Protein AF-A0A6N7C8G9-F1 (afdb_monomer)

Sequence (139 aa):
MLDRATADLAQELGRAPTLSELATELDLGPEEVSQGLLARRAYKIESIDRISRRGAGDEDDGALLDRLGRDDPGLEFIENHHTLLPLLATLSEQERTVLRLRFFGEMTQTQIAERIGVSQMQVSRILTRTLAQLREKFD

Nearest PDB structures (foldseek):
  3hug-assembly6_K  TM=8.931E-01  e=8.448E-02  Mycobacterium tuberculosis H37Rv
  4nqw-assembly1_A  TM=8.128E-01  e=5.017E-02  Mycobacterium tuberculosis
  3hug-assembly4_M  TM=7.619E-01  e=6.180E-02  Mycobacterium tuberculosis H37Rv
  3hug-assembly6_A  TM=7.447E-01  e=7.226E-02  Mycobacterium tuberculosis H37Rv
  5wuq-assembly1_A  TM=4.689E-01  e=4.521E-02  Bacillus subtilis subsp. subtilis str. 168

Solvent-accessible surface area (backbone atoms only — not comparable to full-atom values): 8008 Å² total; per-residue (Å²): 108,70,68,55,55,49,50,54,43,22,65,74,66,75,41,84,66,51,66,65,56,50,13,61,74,66,76,42,54,58,66,56,48,49,49,52,54,48,51,46,51,49,50,51,48,54,62,42,52,74,61,50,84,64,57,102,61,56,68,65,50,54,57,48,52,60,37,46,28,68,77,37,74,89,42,62,74,68,86,54,55,81,63,53,51,61,53,60,70,69,50,52,73,68,55,50,50,52,48,44,39,42,59,74,60,69,36,50,51,56,57,49,10,66,74,72,76,54,52,38,69,55,43,47,52,47,50,55,52,52,52,50,53,56,50,66,74,70,110

pLDDT: mean 71.77, std 14.86, range [35.56, 95.12]

Mean predicted aligned error: 15.04 Å

Radius of gyration: 18.37 Å; Cα contacts (8 Å, |Δi|>4): 95; chains: 1; bounding box: 32×37×52 Å

Structure (mmCIF, N/CA/C/O backbone):
data_AF-A0A6N7C8G9-F1
#
_entry.id   AF-A0A6N7C8G9-F1
#
loop_
_atom_site.group_PDB
_atom_site.id
_atom_site.type_symbol
_atom_site.label_atom_id
_atom_site.label_alt_id
_atom_site.label_comp_id
_atom_site.label_asym_id
_atom_site.label_entity_id
_atom_site.label_seq_id
_atom_site.pdbx_PDB_ins_code
_atom_site.Cartn_x
_atom_site.Cartn_y
_atom_site.Cartn_z
_atom_site.occupancy
_atom_site.B_iso_or_equiv
_atom_site.auth_seq_id
_atom_site.auth_comp_id
_atom_site.auth_asym_id
_atom_site.auth_atom_id
_atom_site.pdbx_PDB_model_num
ATOM 1 N N . MET A 1 1 ? 11.275 -12.667 -24.979 1.00 61.19 1 MET A N 1
ATOM 2 C CA . MET A 1 1 ? 11.274 -11.584 -25.991 1.00 61.19 1 MET A CA 1
ATOM 3 C C . MET A 1 1 ? 10.442 -10.405 -25.514 1.00 61.19 1 MET A C 1
ATOM 5 O O . MET A 1 1 ? 11.027 -9.354 -25.311 1.00 61.19 1 MET A O 1
ATOM 9 N N . LEU A 1 2 ? 9.154 -10.594 -25.200 1.00 69.75 2 LEU A N 1
ATOM 10 C CA . LEU A 1 2 ? 8.293 -9.520 -24.680 1.00 69.75 2 LEU A CA 1
ATOM 11 C C . LEU A 1 2 ? 8.806 -8.865 -23.378 1.00 69.75 2 LEU A C 1
ATOM 13 O O . LEU A 1 2 ? 8.750 -7.648 -23.253 1.00 69.75 2 LEU A O 1
ATOM 17 N N . ASP A 1 3 ? 9.344 -9.645 -22.428 1.00 66.25 3 ASP A N 1
ATOM 18 C CA . ASP A 1 3 ? 9.862 -9.115 -21.149 1.00 66.25 3 ASP A CA 1
ATOM 19 C C . ASP A 1 3 ? 11.055 -8.182 -21.326 1.00 66.25 3 ASP A C 1
ATOM 21 O O . ASP A 1 3 ? 11.151 -7.154 -20.664 1.00 66.25 3 ASP A O 1
ATOM 25 N N . ARG A 1 4 ? 11.945 -8.550 -22.248 1.00 74.06 4 ARG A N 1
ATOM 26 C CA . ARG A 1 4 ? 13.134 -7.770 -22.556 1.00 74.06 4 ARG A CA 1
ATOM 27 C C . ARG A 1 4 ? 12.749 -6.478 -23.270 1.00 74.06 4 ARG A C 1
ATOM 29 O O . ARG A 1 4 ? 13.112 -5.422 -22.790 1.00 74.06 4 ARG A O 1
ATOM 36 N N . ALA A 1 5 ? 11.892 -6.553 -24.290 1.00 75.69 5 ALA A N 1
ATOM 37 C CA . ALA A 1 5 ? 11.384 -5.359 -24.967 1.00 75.69 5 ALA A CA 1
ATOM 38 C C . ALA A 1 5 ? 10.589 -4.433 -24.031 1.00 75.69 5 ALA A C 1
ATOM 40 O O . ALA A 1 5 ? 10.703 -3.220 -24.121 1.00 75.69 5 ALA A O 1
ATOM 41 N N . THR A 1 6 ? 9.824 -4.988 -23.083 1.00 74.38 6 THR A N 1
ATOM 42 C CA . THR A 1 6 ? 9.113 -4.180 -22.079 1.00 74.38 6 THR A CA 1
ATOM 43 C C . THR A 1 6 ? 10.078 -3.477 -21.130 1.00 74.38 6 THR A C 1
ATOM 45 O O . THR A 1 6 ? 9.853 -2.316 -20.801 1.00 74.38 6 THR A O 1
ATOM 48 N N . ALA A 1 7 ? 11.129 -4.165 -20.676 1.00 74.69 7 ALA A N 1
ATOM 49 C CA . ALA A 1 7 ? 12.134 -3.589 -19.787 1.00 74.69 7 ALA A CA 1
ATOM 50 C C . ALA A 1 7 ? 12.992 -2.533 -20.498 1.00 74.69 7 ALA A C 1
ATOM 52 O O . ALA A 1 7 ? 13.198 -1.454 -19.946 1.00 74.69 7 ALA A O 1
ATOM 53 N N . ASP A 1 8 ? 13.413 -2.819 -21.729 1.00 80.12 8 ASP A N 1
ATOM 54 C CA . ASP A 1 8 ? 14.252 -1.940 -22.541 1.00 80.12 8 ASP A CA 1
ATOM 55 C C . ASP A 1 8 ? 13.484 -0.649 -22.903 1.00 80.12 8 ASP A C 1
ATOM 57 O O . ASP A 1 8 ? 13.971 0.447 -22.622 1.00 80.12 8 ASP A O 1
ATOM 61 N N . LEU A 1 9 ? 12.224 -0.744 -23.365 1.00 79.50 9 LEU A N 1
ATOM 62 C CA . LEU A 1 9 ? 11.395 0.451 -23.603 1.00 79.50 9 LEU A CA 1
ATOM 63 C C . LEU A 1 9 ? 11.061 1.208 -22.319 1.00 79.50 9 LEU A C 1
ATOM 65 O O . LEU A 1 9 ? 10.971 2.432 -22.335 1.00 79.50 9 LEU A O 1
ATOM 69 N N . ALA A 1 10 ? 10.826 0.506 -21.208 1.00 72.75 10 ALA A N 1
ATOM 70 C CA . ALA A 1 10 ? 10.534 1.176 -19.945 1.00 72.75 10 ALA A CA 1
ATOM 71 C C . ALA A 1 10 ? 11.735 1.990 -19.451 1.00 72.75 10 ALA A C 1
ATOM 73 O O . ALA A 1 10 ? 11.559 3.068 -18.877 1.00 72.75 10 ALA A O 1
ATOM 74 N N . GLN A 1 11 ? 12.945 1.484 -19.697 1.00 79.00 11 GLN A N 1
ATOM 75 C CA . GLN A 1 11 ? 14.190 2.168 -19.383 1.00 79.00 11 GLN A CA 1
ATOM 76 C C . GLN A 1 11 ? 14.415 3.381 -20.293 1.00 79.00 11 GLN A C 1
ATOM 78 O O . GLN A 1 11 ? 14.849 4.424 -19.809 1.00 79.00 11 GLN A O 1
ATOM 83 N N . GLU A 1 12 ? 14.081 3.271 -21.578 1.00 77.31 12 GLU A N 1
ATOM 84 C CA . GLU A 1 12 ? 14.235 4.360 -22.546 1.00 77.31 12 GLU A CA 1
ATOM 85 C C . GLU A 1 12 ? 13.187 5.471 -22.368 1.00 77.31 12 GLU A C 1
ATOM 87 O O . GLU A 1 12 ? 13.514 6.657 -22.385 1.00 77.31 12 GLU A O 1
ATOM 92 N N . LEU A 1 13 ? 11.926 5.103 -22.131 1.00 73.94 13 LEU A N 1
ATOM 93 C CA . LEU A 1 13 ? 10.817 6.048 -21.969 1.00 73.94 13 LEU A CA 1
ATOM 94 C C . LEU A 1 13 ? 10.733 6.635 -20.553 1.00 73.94 13 LEU A C 1
ATOM 96 O O . LEU A 1 13 ? 9.995 7.597 -20.331 1.00 73.94 13 LEU A O 1
ATOM 100 N N . GLY A 1 14 ? 11.417 6.028 -19.578 1.00 73.88 14 GLY A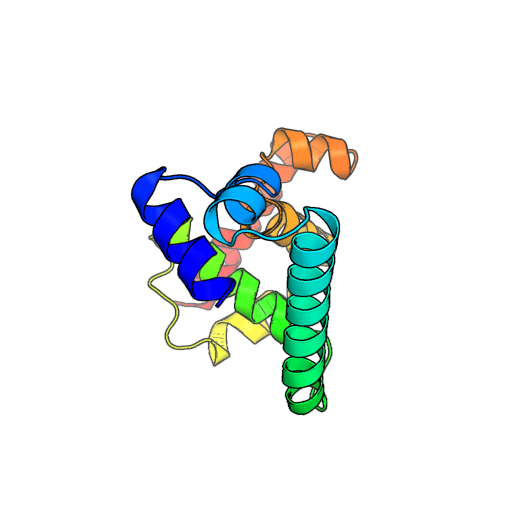 N 1
ATOM 101 C CA . GLY A 1 14 ? 11.286 6.362 -18.156 1.00 73.88 14 GLY A CA 1
ATOM 102 C C . GLY A 1 14 ? 9.884 6.098 -17.586 1.00 73.88 14 GLY A C 1
ATOM 103 O O . GLY A 1 14 ? 9.544 6.589 -16.510 1.00 73.88 14 GLY A O 1
ATOM 104 N N . ARG A 1 15 ? 9.047 5.352 -18.316 1.00 71.81 15 ARG A N 1
ATOM 105 C CA . ARG A 1 15 ? 7.672 4.975 -17.965 1.00 71.81 15 ARG A CA 1
ATOM 106 C C . ARG A 1 15 ? 7.320 3.647 -18.619 1.00 71.81 15 ARG A C 1
ATOM 108 O O . ARG A 1 15 ? 7.936 3.261 -19.606 1.00 71.81 15 ARG A O 1
ATOM 115 N N . ALA A 1 16 ? 6.283 2.977 -18.124 1.00 64.56 16 ALA A N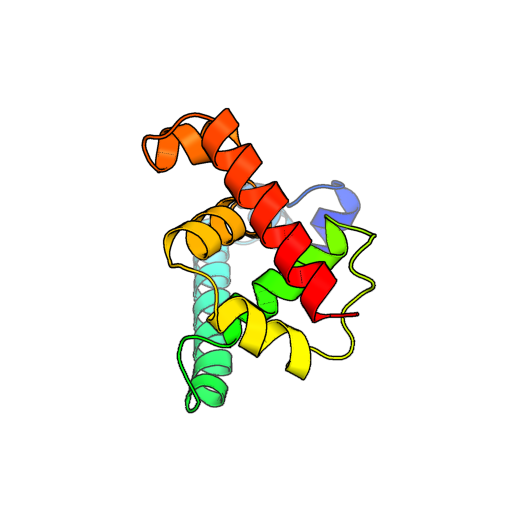 1
ATOM 116 C CA . ALA A 1 16 ? 5.804 1.753 -18.756 1.00 64.56 16 ALA A CA 1
ATOM 117 C C . ALA A 1 16 ? 5.375 2.010 -20.224 1.00 64.56 16 ALA A C 1
ATOM 119 O O . ALA A 1 16 ? 4.643 2.979 -20.478 1.00 64.56 16 ALA A O 1
ATOM 120 N N . PRO A 1 17 ? 5.806 1.165 -21.182 1.00 72.06 17 PRO A N 1
ATOM 121 C CA . PRO A 1 17 ? 5.397 1.286 -22.575 1.00 72.06 17 PRO A CA 1
ATOM 122 C C . PRO A 1 17 ? 3.950 0.838 -22.784 1.00 72.06 17 PRO A C 1
ATOM 124 O O . PRO A 1 17 ? 3.440 -0.067 -22.120 1.00 72.06 17 PRO A O 1
ATOM 127 N N . THR A 1 18 ? 3.280 1.484 -23.729 1.00 76.56 18 THR A N 1
ATOM 128 C CA . THR A 1 18 ? 1.923 1.148 -24.161 1.00 76.56 18 THR A CA 1
ATOM 129 C C . THR A 1 18 ? 1.918 -0.068 -25.090 1.00 76.56 18 THR A C 1
ATOM 131 O O . THR A 1 18 ? 2.931 -0.438 -25.680 1.00 76.56 18 THR A O 1
ATOM 134 N N . LEU A 1 19 ? 0.744 -0.683 -25.258 1.00 70.69 19 LEU A N 1
ATOM 135 C CA . LEU A 1 19 ? 0.538 -1.813 -26.173 1.00 70.69 19 LEU A CA 1
ATOM 136 C C . LEU A 1 19 ? 0.987 -1.504 -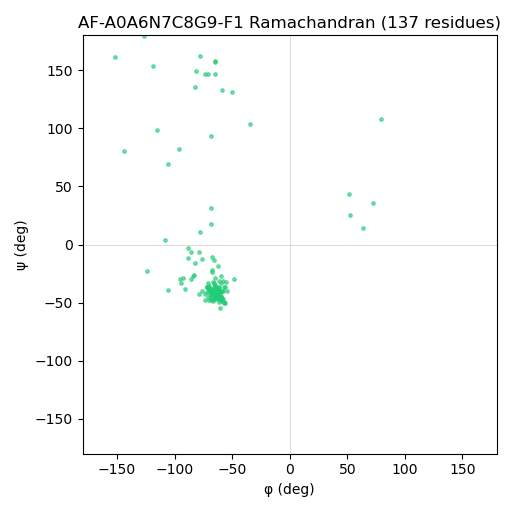27.607 1.00 70.69 19 LEU A C 1
ATOM 138 O O . LEU A 1 19 ? 1.599 -2.354 -28.244 1.00 70.69 19 LEU A O 1
ATOM 142 N N . SER A 1 20 ? 0.719 -0.292 -28.094 1.00 70.25 20 SER A N 1
ATOM 143 C CA . SER A 1 20 ? 1.113 0.129 -29.441 1.00 70.25 20 SER A CA 1
ATOM 144 C C . SER A 1 20 ? 2.623 0.353 -29.565 1.00 70.25 20 SER A C 1
ATOM 146 O O . SER A 1 20 ? 3.204 0.020 -30.595 1.00 70.25 20 SER A O 1
ATOM 148 N N . GLU A 1 21 ? 3.268 0.874 -28.516 1.00 73.94 21 GLU A N 1
ATOM 149 C CA . GLU A 1 21 ? 4.729 1.054 -28.464 1.00 73.94 21 GLU A CA 1
ATOM 150 C C . GLU A 1 21 ? 5.445 -0.310 -28.437 1.00 73.94 21 GLU A C 1
ATOM 152 O O . GLU A 1 21 ? 6.398 -0.516 -29.179 1.00 73.94 21 GLU A O 1
ATOM 157 N N . LEU A 1 22 ? 4.922 -1.282 -27.681 1.00 75.19 22 LEU A N 1
ATOM 158 C CA . LEU A 1 22 ? 5.423 -2.663 -27.663 1.00 75.19 22 LEU A CA 1
ATOM 159 C C . LEU A 1 22 ? 5.199 -3.409 -28.982 1.00 75.19 22 LEU A C 1
ATOM 161 O O . LEU A 1 22 ? 6.058 -4.178 -29.399 1.00 75.19 22 LEU A O 1
ATOM 165 N N . ALA A 1 23 ? 4.049 -3.202 -29.625 1.00 72.12 23 ALA A N 1
ATOM 166 C CA . ALA A 1 23 ? 3.742 -3.772 -30.937 1.00 72.12 23 ALA A CA 1
ATOM 167 C C . ALA A 1 23 ? 4.700 -3.254 -32.013 1.00 72.12 23 ALA A C 1
ATOM 169 O O . ALA A 1 23 ? 5.205 -4.035 -32.813 1.00 72.12 23 ALA A O 1
ATOM 170 N N . THR A 1 24 ? 5.003 -1.955 -31.965 1.00 76.00 24 THR A N 1
ATOM 171 C CA . THR A 1 24 ? 5.961 -1.319 -32.876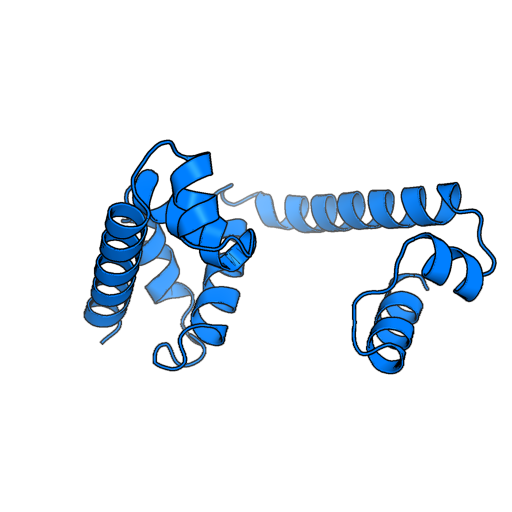 1.00 76.00 24 THR A CA 1
ATOM 172 C C . THR A 1 24 ? 7.381 -1.827 -32.631 1.00 76.00 24 THR A C 1
ATOM 174 O O . THR A 1 24 ? 8.070 -2.160 -33.587 1.00 76.00 24 THR A O 1
ATOM 177 N N . GLU A 1 25 ? 7.807 -1.943 -31.369 1.00 77.44 25 GLU A N 1
ATOM 178 C CA . GLU A 1 25 ? 9.153 -2.427 -31.027 1.00 77.44 25 GLU A CA 1
ATOM 179 C C . GLU A 1 25 ? 9.379 -3.890 -31.427 1.00 77.44 25 GLU A C 1
ATOM 181 O O . GLU A 1 25 ? 10.456 -4.278 -31.874 1.00 77.44 25 GLU A O 1
ATOM 186 N N . LEU A 1 26 ? 8.364 -4.730 -31.230 1.00 78.31 26 LEU A N 1
ATOM 187 C CA . LEU A 1 26 ? 8.470 -6.169 -31.459 1.00 78.31 26 LEU A CA 1
ATOM 188 C C . LEU A 1 26 ? 8.143 -6.580 -32.899 1.00 78.31 26 LEU A C 1
ATOM 190 O O . LEU A 1 26 ? 8.256 -7.765 -33.205 1.00 78.31 26 LEU A O 1
ATOM 194 N N . ASP A 1 27 ? 7.744 -5.628 -33.750 1.00 79.50 27 ASP A N 1
ATOM 195 C CA . ASP A 1 27 ? 7.217 -5.857 -35.102 1.00 79.50 27 ASP A CA 1
ATOM 196 C C . ASP A 1 27 ? 6.064 -6.886 -35.103 1.00 79.50 27 ASP A C 1
ATOM 198 O O . ASP A 1 27 ? 6.002 -7.814 -35.910 1.00 79.50 27 ASP A O 1
ATOM 202 N N . LEU A 1 28 ? 5.164 -6.749 -34.120 1.00 78.62 28 LEU A N 1
ATOM 203 C CA . LEU A 1 28 ? 4.022 -7.639 -33.879 1.00 78.62 28 LEU A CA 1
ATOM 204 C C . LEU A 1 28 ? 2.695 -6.888 -33.986 1.00 78.62 28 LEU A C 1
ATOM 206 O O . LEU A 1 28 ? 2.601 -5.698 -33.681 1.00 78.62 28 LEU A O 1
ATOM 210 N N . GLY A 1 29 ? 1.622 -7.602 -34.330 1.00 72.38 29 GLY A N 1
ATOM 211 C CA . GLY A 1 29 ? 0.271 -7.056 -34.257 1.00 72.38 29 GLY A CA 1
ATOM 212 C C . GLY A 1 29 ? -0.144 -6.737 -32.806 1.00 72.38 29 GLY A C 1
ATOM 213 O O . GLY A 1 29 ? 0.207 -7.478 -31.884 1.00 72.38 29 GLY A O 1
ATOM 214 N N . PRO A 1 30 ? -0.962 -5.693 -32.558 1.00 65.94 30 PRO A N 1
ATOM 215 C CA . PRO A 1 30 ? -1.457 -5.368 -31.213 1.00 65.94 30 PRO A CA 1
ATOM 216 C C . PRO A 1 30 ? -2.191 -6.534 -30.530 1.00 65.94 30 PRO A C 1
ATOM 218 O O . PRO A 1 30 ? -2.122 -6.696 -29.310 1.00 65.94 30 PRO A O 1
ATOM 221 N N . GLU A 1 31 ? -2.874 -7.369 -31.318 1.00 66.12 31 GLU A N 1
ATOM 222 C CA . GLU A 1 31 ? -3.537 -8.581 -30.832 1.00 66.12 31 GLU A CA 1
ATOM 223 C C . GLU A 1 31 ? -2.533 -9.650 -30.386 1.00 66.12 31 GLU A C 1
ATOM 225 O O . GLU A 1 31 ? -2.740 -10.278 -29.350 1.00 66.12 31 GLU A O 1
ATOM 230 N N . GLU A 1 32 ? -1.412 -9.812 -31.089 1.00 67.75 32 GLU A N 1
ATOM 231 C CA . GLU A 1 32 ? -0.358 -10.771 -30.736 1.00 67.75 32 GLU A CA 1
ATOM 232 C C . GLU A 1 32 ? 0.393 -10.343 -29.472 1.00 67.75 32 GLU A C 1
ATOM 234 O O . GLU A 1 32 ? 0.685 -11.175 -28.612 1.00 67.75 32 GLU A O 1
ATOM 239 N N . VAL A 1 33 ? 0.627 -9.039 -29.293 1.00 68.62 33 VAL A N 1
ATOM 240 C CA . VAL A 1 33 ? 1.191 -8.495 -28.046 1.00 68.62 33 VAL A CA 1
ATOM 241 C C . VAL A 1 33 ? 0.222 -8.688 -26.881 1.00 68.62 33 VAL A C 1
ATOM 243 O O . VAL A 1 33 ? 0.633 -9.105 -25.796 1.00 68.62 33 VAL A O 1
ATOM 246 N N . SER A 1 34 ? -1.073 -8.446 -27.098 1.00 66.50 34 SER A N 1
ATOM 247 C CA . SER A 1 34 ? -2.113 -8.688 -26.093 1.00 66.50 34 SER A CA 1
ATOM 248 C C . SER A 1 34 ? -2.176 -10.166 -25.690 1.00 66.50 34 SER A C 1
ATOM 250 O O . SER A 1 34 ? -2.133 -10.489 -24.501 1.00 66.50 34 SER A O 1
ATOM 252 N N . GLN A 1 35 ? -2.174 -11.077 -26.667 1.00 67.44 35 GLN A N 1
ATOM 253 C CA . GLN A 1 35 ? -2.135 -12.522 -26.429 1.00 67.44 35 GLN A CA 1
ATOM 254 C C . GLN A 1 35 ? -0.844 -12.950 -25.725 1.00 67.44 35 GLN A C 1
ATOM 256 O O . GLN A 1 35 ? -0.904 -13.732 -24.782 1.00 67.44 35 GLN A O 1
ATOM 261 N N . GLY A 1 36 ? 0.313 -12.393 -26.091 1.00 64.94 36 GLY A N 1
ATOM 262 C CA . GLY A 1 36 ? 1.585 -12.648 -25.413 1.00 64.94 36 GLY A CA 1
ATOM 263 C C . GLY A 1 36 ? 1.584 -12.190 -23.950 1.00 64.94 36 GLY A C 1
ATOM 264 O O . GLY A 1 36 ? 2.078 -12.899 -23.072 1.00 64.94 36 GLY A O 1
ATOM 265 N N . LEU A 1 37 ? 0.970 -11.041 -23.653 1.00 65.50 37 LEU A N 1
ATOM 266 C CA . LEU A 1 37 ? 0.798 -10.543 -22.285 1.00 65.50 37 LEU A CA 1
ATOM 267 C C . LEU A 1 37 ? -0.194 -11.390 -21.474 1.00 65.50 37 LEU A C 1
ATOM 269 O O . LEU A 1 37 ? 0.040 -11.627 -20.285 1.00 65.50 37 LEU A O 1
ATOM 273 N N . LEU A 1 38 ? -1.276 -11.862 -22.099 1.00 60.34 38 LEU A N 1
ATOM 274 C CA . LEU A 1 38 ? -2.255 -12.764 -21.485 1.00 60.34 38 LEU A CA 1
ATOM 275 C C . LEU A 1 38 ? -1.656 -14.146 -21.222 1.00 60.34 38 LEU A C 1
ATOM 277 O O . LEU A 1 38 ? -1.769 -14.645 -20.106 1.00 60.34 38 LEU A O 1
ATOM 281 N N . ALA A 1 39 ? -0.945 -14.717 -22.192 1.00 59.47 39 ALA A N 1
ATOM 282 C CA . ALA A 1 39 ? -0.212 -15.969 -22.049 1.00 59.47 39 ALA A CA 1
ATOM 283 C C . ALA A 1 39 ? 0.871 -15.857 -20.969 1.00 59.47 39 ALA A C 1
ATOM 285 O O . ALA A 1 39 ? 1.037 -16.775 -20.176 1.00 59.47 39 ALA A O 1
ATOM 286 N N . ARG A 1 40 ? 1.549 -14.705 -20.851 1.00 61.34 40 ARG A N 1
ATOM 287 C CA . ARG A 1 40 ? 2.490 -14.442 -19.751 1.00 61.34 40 ARG A CA 1
ATOM 288 C C . ARG A 1 40 ? 1.793 -14.423 -18.397 1.00 61.34 40 ARG A C 1
ATOM 290 O O . ARG A 1 40 ? 2.312 -14.996 -17.446 1.00 61.34 40 ARG A O 1
ATOM 297 N N . ARG A 1 41 ? 0.633 -13.769 -18.286 1.00 54.88 41 ARG A N 1
ATOM 298 C CA . ARG A 1 41 ? -0.162 -13.795 -17.049 1.00 54.88 41 ARG A CA 1
ATOM 299 C C . ARG A 1 41 ? -0.607 -15.216 -16.730 1.00 54.88 41 ARG A C 1
ATOM 301 O O . ARG A 1 41 ? -0.427 -15.626 -15.596 1.00 54.88 41 ARG A O 1
ATOM 308 N N . ALA A 1 42 ? -1.081 -15.972 -17.715 1.00 51.28 42 ALA A N 1
ATOM 309 C CA . ALA A 1 42 ? -1.475 -17.367 -17.551 1.00 51.28 42 ALA A CA 1
ATOM 310 C C . ALA A 1 42 ? -0.296 -18.266 -17.141 1.00 51.28 42 ALA A C 1
ATOM 312 O O . ALA A 1 42 ? -0.436 -19.050 -16.217 1.00 51.28 42 ALA A O 1
ATOM 313 N N . TYR A 1 43 ? 0.889 -18.096 -17.732 1.00 45.19 43 TYR A N 1
ATOM 314 C CA . TYR A 1 43 ? 2.092 -18.856 -17.373 1.00 45.19 43 TYR A CA 1
ATOM 315 C C . TYR A 1 43 ? 2.637 -18.460 -15.996 1.00 45.19 43 TYR A C 1
ATOM 317 O O . TYR A 1 43 ? 3.102 -19.305 -15.232 1.00 45.19 43 TYR A O 1
ATOM 325 N N . LYS A 1 44 ? 2.539 -17.172 -15.638 1.00 47.03 44 LYS A N 1
ATOM 326 C CA . LYS A 1 44 ? 2.824 -16.703 -14.280 1.00 47.03 44 LYS A CA 1
ATOM 327 C C . LYS A 1 44 ? 1.837 -17.330 -13.296 1.00 47.03 44 LYS A C 1
ATOM 329 O O . LYS A 1 44 ? 2.287 -17.810 -12.271 1.00 47.03 44 LYS A O 1
ATOM 334 N N . ILE A 1 45 ? 0.550 -17.396 -13.646 1.00 43.38 45 ILE A N 1
ATOM 335 C CA . ILE A 1 45 ? -0.515 -18.045 -12.870 1.00 43.38 45 ILE A CA 1
ATOM 336 C C . ILE A 1 45 ? -0.273 -19.557 -12.749 1.00 43.38 45 ILE A C 1
ATOM 338 O O . ILE A 1 45 ? -0.367 -20.058 -11.647 1.00 43.38 45 ILE A O 1
ATOM 342 N N . GLU A 1 46 ? 0.119 -20.287 -13.796 1.00 38.91 46 GLU A N 1
ATOM 343 C CA . GLU A 1 46 ? 0.394 -21.737 -13.717 1.00 38.91 46 GLU A CA 1
ATOM 344 C C . GLU A 1 46 ? 1.694 -22.069 -12.963 1.00 38.91 46 GLU A C 1
ATOM 346 O O . GLU A 1 46 ? 1.768 -23.054 -12.222 1.00 38.91 46 GLU A O 1
ATOM 351 N N . SER A 1 47 ? 2.735 -21.243 -13.112 1.00 41.06 47 SER A N 1
ATOM 352 C CA . SER A 1 47 ? 3.964 -21.366 -12.317 1.00 41.06 47 SER A CA 1
ATOM 353 C C . SER A 1 47 ? 3.712 -21.049 -10.843 1.00 41.06 47 SER A C 1
ATOM 355 O O . SER A 1 47 ? 4.359 -21.635 -9.974 1.00 41.06 47 SER A O 1
ATOM 357 N N . ILE A 1 48 ? 2.779 -20.137 -10.581 1.00 39.12 48 ILE A N 1
ATOM 358 C CA . ILE A 1 48 ? 2.262 -19.810 -9.259 1.00 39.12 48 ILE A CA 1
ATOM 359 C C . ILE A 1 48 ? 1.400 -20.960 -8.728 1.00 39.12 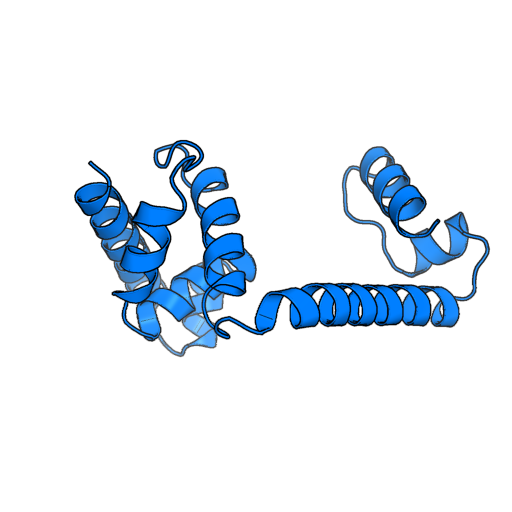48 ILE A C 1
ATOM 361 O O . ILE A 1 48 ? 1.652 -21.411 -7.626 1.00 39.12 48 ILE A O 1
ATOM 365 N N . ASP A 1 49 ? 0.504 -21.554 -9.517 1.00 40.22 49 ASP A N 1
ATOM 366 C CA . ASP A 1 49 ? -0.405 -22.634 -9.096 1.00 40.22 49 ASP A CA 1
ATOM 367 C C . ASP A 1 49 ? 0.347 -23.926 -8.708 1.00 40.22 49 ASP A C 1
ATOM 369 O O . ASP A 1 49 ? -0.047 -24.665 -7.801 1.00 40.22 49 ASP A O 1
ATOM 373 N N . ARG A 1 50 ? 1.529 -24.164 -9.303 1.00 35.56 50 ARG A N 1
ATOM 374 C CA . ARG A 1 50 ? 2.458 -25.223 -8.853 1.00 35.56 50 ARG A CA 1
ATOM 375 C C . ARG A 1 50 ? 3.083 -24.961 -7.478 1.00 35.56 50 ARG A C 1
ATOM 377 O O . ARG A 1 50 ? 3.484 -25.927 -6.825 1.00 35.56 50 ARG A O 1
ATOM 384 N N . ILE A 1 51 ? 3.152 -23.705 -7.045 1.00 40.59 51 ILE A N 1
ATOM 385 C CA . ILE A 1 51 ? 3.571 -23.274 -5.702 1.00 40.59 51 ILE A CA 1
ATOM 386 C C . ILE A 1 51 ? 2.335 -23.123 -4.781 1.00 40.59 51 ILE A C 1
ATOM 388 O O . ILE A 1 51 ? 2.412 -23.447 -3.597 1.00 40.59 51 ILE A O 1
ATOM 392 N N . SER A 1 52 ? 1.165 -22.807 -5.349 1.00 37.44 52 SER A N 1
ATOM 393 C CA . SER A 1 52 ? -0.125 -22.539 -4.693 1.00 37.44 52 SER A CA 1
ATOM 394 C C . SER A 1 52 ? -0.901 -23.782 -4.230 1.00 37.44 52 SER A C 1
ATOM 396 O O . SER A 1 52 ? -1.994 -23.681 -3.672 1.00 37.44 52 SER A O 1
ATOM 398 N N . ARG A 1 53 ? -0.286 -24.977 -4.250 1.00 37.78 53 ARG A N 1
ATOM 399 C CA . ARG A 1 53 ? -0.735 -26.101 -3.390 1.00 37.78 53 ARG A CA 1
ATOM 400 C C . ARG A 1 53 ? -0.487 -25.859 -1.891 1.00 37.78 53 ARG A C 1
ATOM 402 O O . ARG A 1 53 ? -0.523 -26.800 -1.096 1.00 37.78 53 ARG A O 1
ATOM 409 N N . ARG A 1 54 ? -0.262 -24.607 -1.486 1.00 36.91 54 ARG A N 1
ATOM 410 C CA . ARG A 1 54 ? -0.208 -24.163 -0.097 1.00 36.91 54 ARG A CA 1
ATOM 411 C C . ARG A 1 54 ? -0.807 -22.748 0.030 1.00 36.91 54 ARG A C 1
ATOM 413 O O . ARG A 1 54 ? -0.078 -21.781 0.103 1.00 36.91 54 ARG A O 1
ATOM 420 N N . GLY A 1 55 ? -2.140 -22.662 0.079 1.00 36.16 55 GLY A N 1
ATOM 421 C CA . GLY A 1 55 ? -2.888 -21.556 0.705 1.00 36.16 55 GLY A CA 1
ATOM 422 C C . GLY A 1 55 ? -3.030 -20.252 -0.095 1.00 36.16 55 GLY A C 1
ATOM 423 O O . GLY A 1 55 ? -2.118 -19.439 -0.149 1.00 36.16 55 GLY A O 1
ATOM 424 N N . ALA A 1 56 ? -4.243 -19.985 -0.592 1.00 42.38 56 ALA A N 1
ATOM 425 C CA . ALA A 1 56 ? -4.654 -18.794 -1.354 1.00 42.38 56 ALA A CA 1
ATOM 426 C C . ALA A 1 56 ? -4.685 -17.455 -0.563 1.00 42.38 56 ALA A C 1
ATOM 428 O O . ALA A 1 56 ? -5.517 -16.591 -0.832 1.00 42.38 56 ALA A O 1
ATOM 429 N N . GLY A 1 57 ? -3.810 -17.285 0.429 1.00 46.09 57 GLY A N 1
ATOM 430 C CA . GLY A 1 57 ? -3.637 -16.045 1.195 1.00 46.09 57 GLY A CA 1
ATOM 431 C C . GLY A 1 57 ? -2.205 -15.503 1.189 1.00 46.09 57 GLY A C 1
ATOM 432 O O . GLY A 1 57 ? -2.025 -14.304 1.351 1.00 46.09 57 GLY A O 1
ATOM 433 N N . ASP A 1 58 ? -1.198 -16.344 0.939 1.00 51.84 58 ASP A N 1
ATOM 434 C CA . ASP A 1 58 ? 0.204 -15.968 1.182 1.00 51.84 58 ASP A CA 1
ATOM 435 C C . ASP A 1 58 ? 0.845 -15.163 0.036 1.00 51.84 58 ASP A C 1
ATOM 437 O O . ASP A 1 58 ? 1.764 -14.377 0.264 1.00 51.84 58 ASP A O 1
ATOM 441 N N . GLU A 1 59 ? 0.377 -15.319 -1.204 1.00 55.84 59 GLU A N 1
ATOM 442 C CA . GLU A 1 59 ? 1.006 -14.671 -2.368 1.00 55.84 59 GLU A CA 1
ATOM 443 C C . GLU A 1 59 ? 0.683 -13.177 -2.482 1.00 55.84 59 GLU A C 1
ATOM 445 O O . GLU A 1 59 ? 1.558 -12.373 -2.810 1.00 55.84 59 GLU A O 1
ATOM 450 N N . ASP A 1 60 ? -0.567 -12.803 -2.202 1.00 60.88 60 ASP A N 1
ATOM 451 C CA . ASP A 1 60 ? -1.004 -11.404 -2.213 1.00 60.88 60 ASP A CA 1
ATOM 452 C C . ASP A 1 60 ? -0.417 -10.644 -1.017 1.00 60.88 60 ASP A C 1
ATOM 454 O O . ASP A 1 60 ? 0.029 -9.505 -1.158 1.00 60.88 60 ASP A O 1
ATOM 458 N N . ASP A 1 61 ? -0.310 -11.313 0.133 1.00 67.25 61 ASP A N 1
ATOM 459 C CA . ASP A 1 61 ? 0.319 -10.752 1.323 1.00 67.25 61 ASP A CA 1
ATOM 460 C C . ASP A 1 61 ? 1.830 -10.551 1.093 1.00 67.25 61 ASP A C 1
ATOM 462 O O . ASP A 1 61 ? 2.349 -9.479 1.395 1.00 67.25 61 ASP A O 1
ATOM 466 N N . GLY A 1 62 ? 2.535 -11.491 0.449 1.00 69.62 62 GLY A N 1
ATOM 467 C CA . 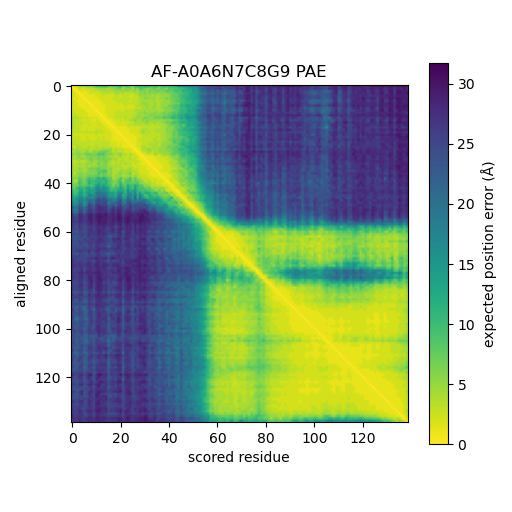GLY A 1 62 ? 3.948 -11.323 0.074 1.00 69.62 62 GLY A CA 1
ATOM 468 C C . GLY A 1 62 ? 4.205 -10.140 -0.870 1.00 69.62 62 GLY A C 1
ATOM 469 O O . GLY A 1 62 ? 5.155 -9.379 -0.686 1.00 69.62 62 GLY A O 1
ATOM 470 N N . ALA A 1 63 ? 3.335 -9.931 -1.860 1.00 73.00 63 ALA A N 1
ATOM 471 C CA . ALA A 1 63 ? 3.436 -8.784 -2.762 1.00 73.00 63 ALA A CA 1
ATOM 472 C C . ALA A 1 63 ? 3.089 -7.451 -2.070 1.00 73.00 63 ALA A C 1
ATOM 474 O O . ALA A 1 63 ? 3.670 -6.406 -2.383 1.00 73.00 63 ALA A O 1
ATOM 475 N N . LEU A 1 64 ? 2.157 -7.483 -1.114 1.00 74.38 64 LEU A N 1
ATOM 476 C CA . LEU A 1 64 ? 1.801 -6.337 -0.286 1.00 74.38 64 LEU A CA 1
ATOM 477 C C . LEU A 1 64 ? 2.977 -5.910 0.610 1.00 74.38 64 LEU A C 1
ATOM 479 O O . LEU A 1 64 ? 3.241 -4.711 0.724 1.00 74.38 64 LEU A O 1
ATOM 483 N N . LEU A 1 65 ? 3.717 -6.872 1.173 1.00 72.19 65 LEU A N 1
ATOM 484 C CA . LEU A 1 65 ? 4.922 -6.636 1.976 1.00 72.19 65 LEU A CA 1
ATOM 485 C C . LEU A 1 65 ? 6.011 -5.865 1.213 1.00 72.19 65 LEU A C 1
ATOM 487 O O . LEU A 1 65 ? 6.524 -4.873 1.731 1.00 72.19 65 LEU A O 1
ATOM 491 N N . ASP A 1 66 ? 6.319 -6.265 -0.027 1.00 73.56 66 ASP A N 1
ATOM 492 C CA . ASP A 1 66 ? 7.325 -5.585 -0.866 1.00 73.56 66 ASP A CA 1
ATOM 493 C C . ASP A 1 66 ? 6.950 -4.121 -1.163 1.00 73.56 66 ASP A C 1
ATOM 495 O O . ASP A 1 66 ? 7.795 -3.224 -1.137 1.00 73.56 66 ASP A O 1
ATOM 499 N N . ARG A 1 67 ? 5.663 -3.844 -1.419 1.00 76.12 67 ARG A N 1
ATOM 500 C CA . ARG A 1 67 ? 5.174 -2.474 -1.658 1.00 76.12 67 ARG A CA 1
ATOM 501 C C . ARG A 1 67 ? 5.192 -1.617 -0.389 1.00 76.12 67 ARG A C 1
ATOM 503 O O . ARG A 1 67 ? 5.552 -0.445 -0.472 1.00 76.12 67 ARG A O 1
ATOM 510 N N . LEU A 1 68 ? 4.826 -2.184 0.761 1.00 76.38 68 LEU A N 1
ATOM 511 C CA . LEU A 1 68 ? 4.826 -1.494 2.057 1.00 76.38 68 LEU A CA 1
ATOM 512 C C . LEU A 1 68 ? 6.224 -1.004 2.451 1.00 76.38 68 LEU A C 1
ATOM 514 O O . LEU A 1 68 ? 6.362 0.168 2.784 1.00 76.38 68 LEU A O 1
ATOM 518 N N . GLY A 1 69 ? 7.251 -1.856 2.345 1.00 73.81 69 GLY A N 1
ATOM 519 C CA . GLY A 1 69 ? 8.637 -1.471 2.659 1.00 73.81 69 GLY A CA 1
ATOM 520 C C . GLY A 1 69 ? 9.236 -0.442 1.691 1.00 73.81 69 GLY A C 1
ATOM 521 O O . GLY A 1 69 ? 10.161 0.285 2.041 1.00 73.81 69 GLY A O 1
ATOM 522 N N . ARG A 1 70 ? 8.697 -0.336 0.467 1.00 75.19 70 ARG A N 1
ATOM 523 C CA . ARG A 1 70 ? 9.105 0.691 -0.506 1.00 75.19 70 ARG A CA 1
ATOM 524 C C . ARG A 1 70 ? 8.473 2.057 -0.219 1.00 75.19 70 ARG A C 1
ATOM 526 O O . ARG A 1 70 ? 9.154 3.071 -0.346 1.00 75.19 70 ARG A O 1
ATOM 533 N N . ASP A 1 71 ? 7.185 2.084 0.121 1.00 74.00 71 ASP A N 1
ATOM 534 C CA . ASP A 1 71 ? 6.431 3.323 0.359 1.00 74.00 71 ASP A CA 1
ATOM 535 C C . ASP A 1 71 ? 6.614 3.869 1.796 1.00 74.00 71 ASP A C 1
ATOM 537 O O . ASP A 1 71 ? 6.490 5.079 1.996 1.00 74.00 71 ASP A O 1
ATOM 541 N N . ASP A 1 72 ? 6.905 3.016 2.789 1.00 72.31 72 ASP A N 1
ATOM 542 C CA . ASP A 1 72 ? 7.234 3.408 4.170 1.00 72.31 72 ASP A CA 1
ATOM 543 C C . ASP A 1 72 ? 8.687 3.014 4.514 1.00 72.31 72 ASP A C 1
ATOM 545 O O . ASP A 1 72 ? 8.946 1.867 4.882 1.00 72.31 72 ASP A O 1
ATOM 549 N N . PRO A 1 73 ? 9.650 3.953 4.440 1.00 65.00 73 PRO A N 1
ATOM 550 C CA . PRO A 1 73 ? 11.065 3.665 4.681 1.00 65.00 73 PRO A CA 1
ATOM 551 C C . PRO A 1 73 ? 11.381 3.291 6.138 1.00 65.00 73 PRO A C 1
ATOM 553 O O . PRO A 1 73 ? 12.499 2.867 6.420 1.00 65.00 73 PRO A O 1
ATOM 556 N N . GLY A 1 74 ? 10.435 3.470 7.072 1.00 66.12 74 GLY A N 1
ATOM 557 C CA . GLY A 1 74 ? 10.564 3.001 8.453 1.00 66.12 74 GLY A CA 1
ATOM 558 C C . GLY A 1 74 ? 10.342 1.494 8.609 1.00 66.12 74 GLY A C 1
ATOM 559 O O . GLY A 1 74 ? 10.662 0.947 9.661 1.00 66.12 74 GLY A O 1
ATOM 560 N N . LEU A 1 75 ? 9.812 0.828 7.580 1.00 65.38 75 LEU A N 1
ATOM 561 C CA . LEU A 1 75 ? 9.782 -0.625 7.452 1.00 65.38 75 LEU A CA 1
ATOM 562 C C . LEU A 1 75 ? 10.977 -1.037 6.582 1.00 65.38 75 LEU A C 1
ATOM 564 O O . LEU A 1 75 ? 10.842 -1.210 5.371 1.00 65.38 75 LEU A O 1
ATOM 568 N N . GLU A 1 76 ? 12.161 -1.142 7.194 1.00 61.84 76 GLU A N 1
ATOM 569 C CA . GLU A 1 76 ? 13.368 -1.642 6.522 1.00 61.84 76 GLU A CA 1
ATOM 570 C C . GLU A 1 76 ? 13.037 -2.970 5.820 1.00 61.84 76 GLU A C 1
ATOM 572 O O . GLU A 1 76 ? 12.369 -3.807 6.427 1.00 61.84 76 GLU A O 1
ATOM 577 N N . PHE A 1 77 ? 13.423 -3.115 4.539 1.00 58.00 77 PHE A N 1
ATOM 578 C CA . PHE A 1 77 ? 13.077 -4.242 3.652 1.00 58.00 77 PHE A CA 1
ATOM 579 C C . PHE A 1 77 ? 13.007 -5.543 4.453 1.00 58.00 77 PHE A C 1
ATOM 581 O O . PHE A 1 77 ? 14.036 -6.067 4.867 1.00 58.00 77 PHE A O 1
ATOM 588 N N . ILE A 1 78 ? 11.792 -6.015 4.747 1.00 56.69 78 ILE A N 1
ATOM 589 C CA . ILE A 1 78 ? 11.587 -7.031 5.779 1.00 56.69 78 ILE A CA 1
ATOM 590 C C . ILE A 1 78 ? 12.192 -8.353 5.299 1.00 56.69 78 ILE A C 1
ATOM 592 O O . ILE A 1 78 ? 11.556 -9.155 4.613 1.00 56.69 78 ILE A O 1
ATOM 596 N N . GLU A 1 79 ? 13.446 -8.594 5.681 1.00 53.34 79 GLU A N 1
ATOM 597 C CA . GLU A 1 79 ? 14.158 -9.847 5.424 1.00 53.34 79 GLU A CA 1
ATOM 598 C C . GLU A 1 79 ? 13.456 -11.026 6.124 1.00 53.34 79 GLU A C 1
ATOM 600 O O . GLU A 1 79 ? 13.575 -12.169 5.693 1.00 53.34 79 GLU A O 1
ATOM 605 N N . ASN A 1 80 ? 12.608 -10.754 7.125 1.00 54.75 80 ASN A N 1
ATOM 606 C CA . ASN A 1 80 ? 11.780 -11.745 7.811 1.00 54.75 80 ASN A CA 1
ATOM 607 C C . ASN A 1 80 ? 10.300 -11.663 7.412 1.00 54.75 80 ASN A C 1
ATOM 609 O O . ASN A 1 80 ? 9.431 -11.345 8.228 1.00 54.75 80 ASN A O 1
ATOM 613 N N . HIS A 1 81 ? 9.992 -12.035 6.164 1.00 59.16 81 HIS A N 1
ATOM 614 C CA . HIS A 1 81 ? 8.612 -12.258 5.693 1.00 59.16 81 HIS A CA 1
ATOM 615 C C . HIS A 1 81 ? 7.802 -13.150 6.663 1.00 59.16 81 HIS A C 1
ATOM 617 O O . HIS A 1 81 ? 6.597 -12.971 6.823 1.00 59.16 81 HIS A O 1
ATOM 623 N N . HIS A 1 82 ? 8.476 -14.059 7.379 1.00 59.91 82 HIS A N 1
ATOM 624 C CA . HIS A 1 82 ? 7.887 -14.924 8.404 1.00 59.91 82 HIS A CA 1
ATOM 625 C C . HIS A 1 82 ? 7.227 -14.190 9.580 1.00 59.91 82 HIS A C 1
ATOM 627 O O . HIS A 1 82 ? 6.311 -14.753 10.176 1.00 59.91 82 HIS A O 1
ATOM 633 N N . THR A 1 83 ? 7.651 -12.969 9.914 1.00 66.44 83 THR A N 1
ATOM 634 C CA . THR A 1 83 ? 7.092 -12.218 11.051 1.00 66.44 83 THR A CA 1
ATOM 635 C C . THR A 1 83 ? 5.923 -11.339 10.622 1.00 66.44 83 THR A C 1
ATOM 637 O O . THR A 1 83 ? 4.929 -11.261 11.341 1.00 66.44 83 THR A O 1
ATOM 640 N N . LEU A 1 84 ? 5.989 -10.716 9.438 1.00 71.88 84 LEU A N 1
ATOM 641 C CA . LEU A 1 84 ? 4.956 -9.768 9.008 1.00 71.88 84 LEU A CA 1
ATOM 642 C C . LEU A 1 84 ? 3.756 -10.438 8.314 1.00 71.88 84 LEU A C 1
ATOM 644 O O . LEU A 1 84 ? 2.637 -9.957 8.481 1.00 71.88 84 LEU A O 1
ATOM 648 N N . LEU A 1 85 ? 3.935 -11.577 7.626 1.00 72.56 85 LEU A N 1
ATOM 649 C CA . LEU A 1 85 ? 2.816 -12.329 7.027 1.00 72.56 85 LEU A CA 1
ATOM 650 C C . LEU A 1 85 ? 1.744 -12.726 8.069 1.00 72.56 85 LEU A C 1
ATOM 652 O O . LEU A 1 85 ? 0.571 -12.399 7.874 1.00 72.56 85 LEU A O 1
ATOM 656 N N . PRO A 1 86 ? 2.092 -13.327 9.229 1.00 74.31 86 PRO A N 1
ATOM 657 C CA . PRO A 1 86 ? 1.102 -13.613 10.269 1.00 74.31 86 PRO A CA 1
ATOM 658 C C . PRO A 1 86 ? 0.426 -12.355 10.823 1.00 74.31 86 PRO A C 1
ATOM 660 O O . PRO A 1 86 ? -0.740 -12.405 11.209 1.00 74.31 86 PRO A O 1
ATOM 663 N N . LEU A 1 87 ? 1.132 -11.221 10.862 1.00 76.25 87 LEU A N 1
ATOM 664 C CA . LEU A 1 87 ? 0.593 -9.951 11.347 1.00 76.25 87 LEU A CA 1
ATOM 665 C C . LEU A 1 87 ? -0.420 -9.349 10.370 1.00 76.25 87 LEU A C 1
ATOM 667 O O . LEU A 1 87 ? -1.480 -8.905 10.820 1.00 76.25 87 LEU A O 1
ATOM 671 N N . LEU A 1 88 ? -0.162 -9.420 9.060 1.00 76.94 88 LEU A N 1
ATOM 672 C CA . LEU A 1 88 ? -1.148 -9.090 8.024 1.00 76.94 88 LEU A CA 1
ATOM 673 C C . LEU A 1 88 ? -2.389 -9.984 8.151 1.00 76.94 88 LEU A C 1
ATOM 675 O O . LEU A 1 88 ? -3.520 -9.491 8.106 1.00 76.94 88 LEU A O 1
ATOM 679 N N . ALA A 1 89 ? -2.188 -11.269 8.454 1.00 78.75 89 ALA A N 1
ATOM 680 C CA . ALA A 1 89 ? -3.272 -12.209 8.723 1.00 78.75 89 ALA A CA 1
ATOM 681 C C . ALA A 1 89 ? -4.081 -11.895 10.006 1.00 78.75 89 ALA A C 1
ATOM 683 O O . ALA A 1 89 ? -5.182 -12.426 10.170 1.00 78.75 89 ALA A O 1
ATOM 684 N N . THR A 1 90 ? -3.607 -11.009 10.894 1.00 80.12 90 THR A N 1
ATOM 685 C CA . THR A 1 90 ? -4.395 -10.508 12.043 1.00 80.12 90 THR A CA 1
ATOM 686 C C . THR A 1 90 ? -5.237 -9.271 11.736 1.00 80.12 90 THR A C 1
ATOM 688 O O . THR A 1 90 ? -6.089 -8.900 12.543 1.00 80.12 90 THR A O 1
ATOM 691 N N . LEU A 1 91 ? -5.017 -8.632 10.585 1.00 84.00 91 LEU A N 1
ATOM 692 C CA . LEU A 1 91 ? -5.776 -7.454 10.177 1.00 84.00 91 LEU A CA 1
ATOM 693 C C . LEU A 1 91 ? -7.208 -7.829 9.810 1.00 84.00 91 LEU A C 1
ATOM 695 O O . LEU A 1 91 ? -7.460 -8.897 9.237 1.00 84.00 91 LEU A O 1
ATOM 699 N N . SER A 1 92 ? -8.130 -6.913 10.091 1.00 86.19 92 SER A N 1
ATOM 700 C CA . SER A 1 92 ? -9.505 -7.002 9.616 1.00 86.19 92 SER A CA 1
ATOM 701 C C . SER A 1 92 ? -9.570 -6.892 8.091 1.00 86.19 92 SER A C 1
ATOM 703 O O . SER A 1 92 ? -8.689 -6.330 7.436 1.00 86.19 92 SER A O 1
ATOM 705 N N . GLU A 1 93 ? -10.658 -7.391 7.509 1.00 83.38 93 GLU A N 1
ATOM 706 C CA . GLU A 1 93 ? -10.893 -7.327 6.063 1.00 83.38 93 GLU A CA 1
ATOM 707 C C . GLU A 1 93 ? -10.862 -5.886 5.527 1.00 83.38 93 GLU A C 1
ATOM 709 O O . GLU A 1 93 ? -10.327 -5.627 4.447 1.00 83.38 93 GLU A O 1
ATOM 714 N N . GLN A 1 94 ? -11.365 -4.925 6.310 1.00 86.38 94 GLN A N 1
ATOM 715 C CA . GLN A 1 94 ? -11.356 -3.511 5.943 1.00 86.38 94 GLN A CA 1
ATOM 716 C C . GLN A 1 94 ? -9.933 -2.936 5.908 1.00 86.38 94 GLN A C 1
ATOM 718 O O . GLN A 1 94 ? -9.588 -2.218 4.970 1.00 86.38 94 GLN A O 1
ATOM 723 N N . GLU A 1 95 ? -9.095 -3.273 6.889 1.00 88.56 95 GLU A N 1
ATOM 724 C CA . GLU A 1 95 ? -7.691 -2.844 6.937 1.00 88.56 95 GLU A CA 1
ATOM 725 C C . GLU A 1 95 ? -6.896 -3.438 5.770 1.00 88.56 95 GLU A C 1
ATOM 727 O O . GLU A 1 95 ? -6.219 -2.697 5.056 1.00 88.56 95 GLU A O 1
ATOM 732 N N . ARG A 1 96 ? -7.052 -4.743 5.498 1.00 84.06 96 ARG A N 1
ATOM 733 C CA . ARG A 1 96 ? -6.405 -5.395 4.344 1.00 84.06 96 ARG A CA 1
ATOM 734 C C . ARG A 1 96 ? -6.852 -4.799 3.021 1.00 84.06 96 ARG A C 1
ATOM 736 O O . ARG A 1 96 ? -6.027 -4.564 2.146 1.00 84.06 96 ARG A O 1
ATOM 743 N N . THR A 1 97 ? -8.144 -4.514 2.878 1.00 84.88 97 THR A N 1
ATOM 744 C CA . THR A 1 97 ? -8.685 -3.889 1.665 1.00 84.88 97 THR A CA 1
ATOM 745 C C . THR A 1 97 ? -8.073 -2.510 1.444 1.00 84.88 97 THR A C 1
ATOM 747 O O . THR A 1 97 ? -7.620 -2.207 0.342 1.00 84.88 97 THR A O 1
ATOM 750 N N . VAL A 1 98 ? -8.006 -1.680 2.487 1.00 87.00 98 VAL A N 1
ATOM 751 C CA . VAL A 1 98 ? -7.408 -0.341 2.400 1.00 87.00 98 VAL A CA 1
ATOM 752 C C . VAL A 1 98 ? -5.911 -0.417 2.075 1.00 87.00 98 VAL A C 1
ATOM 754 O O . VAL A 1 98 ? -5.453 0.329 1.208 1.00 87.00 98 VAL A O 1
ATOM 757 N N . LEU A 1 99 ? -5.165 -1.339 2.694 1.00 84.31 99 LEU A N 1
ATOM 758 C CA . LEU A 1 99 ? -3.754 -1.577 2.370 1.00 84.31 99 LEU A CA 1
ATOM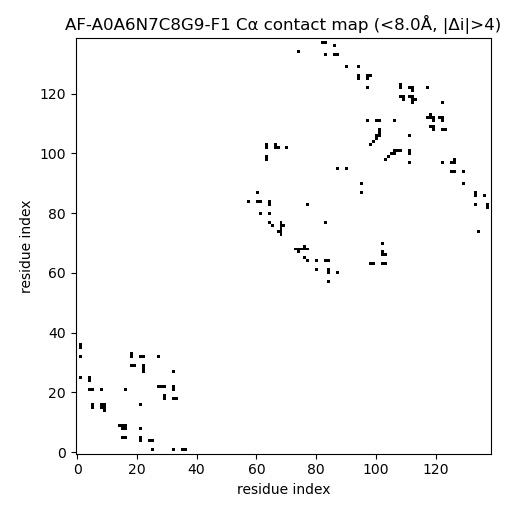 759 C C . LEU A 1 99 ? -3.576 -2.020 0.913 1.00 84.31 99 LEU A C 1
ATOM 761 O O . LEU A 1 99 ? -2.793 -1.419 0.180 1.00 84.31 99 LEU A O 1
ATOM 765 N N . ARG A 1 100 ? -4.344 -3.012 0.455 1.00 81.12 100 ARG A N 1
ATOM 766 C CA . ARG A 1 100 ? -4.263 -3.523 -0.919 1.00 81.12 100 ARG A CA 1
ATOM 767 C C . ARG A 1 100 ? -4.541 -2.425 -1.941 1.00 81.12 100 ARG A C 1
ATOM 769 O O . ARG A 1 100 ? -3.767 -2.246 -2.878 1.00 81.12 100 ARG A O 1
ATOM 776 N N . LEU A 1 101 ? -5.613 -1.653 -1.758 1.00 82.06 101 LEU A N 1
ATOM 777 C CA . LEU A 1 101 ? -5.945 -0.564 -2.680 1.00 82.06 101 LEU A CA 1
ATOM 778 C C . LEU A 1 101 ? -4.873 0.536 -2.675 1.00 82.06 101 LEU A C 1
ATOM 780 O O . LEU A 1 101 ? -4.564 1.082 -3.733 1.00 82.06 101 LEU A O 1
ATOM 784 N N . ARG A 1 102 ? -4.273 0.834 -1.515 1.00 83.44 102 ARG A N 1
ATOM 785 C CA . ARG A 1 102 ? -3.243 1.873 -1.396 1.00 83.44 102 ARG A CA 1
ATOM 786 C C . ARG A 1 102 ? -1.901 1.462 -1.992 1.00 83.44 102 ARG A C 1
ATOM 788 O O . ARG A 1 102 ? -1.298 2.260 -2.706 1.00 83.44 102 ARG A O 1
ATOM 795 N N . PHE A 1 103 ? -1.417 0.271 -1.662 1.00 77.31 103 PHE A N 1
ATOM 796 C CA . PHE A 1 103 ? -0.049 -0.153 -1.965 1.00 77.31 103 PHE A CA 1
ATOM 797 C C . PHE A 1 103 ? 0.040 -0.961 -3.262 1.00 77.31 103 PHE A C 1
ATOM 799 O O . PHE A 1 103 ? 1.043 -0.868 -3.967 1.00 77.31 103 PHE A O 1
ATOM 806 N N . PHE A 1 104 ? -1.020 -1.683 -3.632 1.00 73.88 104 PHE A N 1
ATOM 807 C CA . PHE A 1 104 ? -1.065 -2.480 -4.862 1.00 73.88 104 PHE A CA 1
ATOM 808 C C . PHE A 1 104 ? -1.930 -1.844 -5.954 1.00 73.88 104 PHE A C 1
ATOM 810 O O . PHE A 1 104 ? -1.567 -1.858 -7.125 1.00 73.88 104 PHE A O 1
ATOM 817 N N . GLY A 1 105 ? -3.062 -1.253 -5.568 1.00 69.12 105 GLY A N 1
ATOM 818 C CA . GLY A 1 105 ? -3.951 -0.535 -6.484 1.00 69.12 105 GLY A CA 1
ATOM 819 C C . GLY A 1 105 ? -3.482 0.876 -6.852 1.00 69.12 105 GLY A C 1
ATOM 820 O O . GLY A 1 105 ? -4.132 1.513 -7.674 1.00 69.12 105 GLY A O 1
ATOM 821 N N . GLU A 1 106 ? -2.406 1.372 -6.225 1.00 76.38 106 GLU A N 1
ATOM 822 C CA . GLU A 1 106 ? -1.863 2.735 -6.404 1.00 76.38 106 GLU A CA 1
ATOM 823 C C . GLU A 1 106 ? -2.915 3.839 -6.213 1.00 76.38 106 GLU A C 1
ATOM 825 O O . GLU A 1 106 ? -2.801 4.949 -6.733 1.00 76.38 106 GLU A O 1
ATOM 830 N N . MET A 1 107 ? -3.961 3.540 -5.439 1.00 82.44 107 MET A N 1
ATOM 831 C CA . MET A 1 107 ? -5.063 4.461 -5.226 1.00 82.44 107 MET A CA 1
ATOM 832 C C . MET A 1 107 ? -4.701 5.470 -4.140 1.00 82.44 107 MET A C 1
ATOM 834 O O . MET A 1 107 ? -4.212 5.129 -3.059 1.00 82.44 107 MET A O 1
ATOM 838 N N . THR A 1 108 ? -5.015 6.735 -4.396 1.00 89.19 108 THR A N 1
ATOM 839 C CA . THR A 1 108 ? -4.976 7.778 -3.369 1.00 89.19 108 THR A CA 1
ATOM 840 C C . THR A 1 108 ? -6.022 7.502 -2.289 1.00 89.19 108 THR A C 1
ATOM 842 O O . THR A 1 108 ? -7.039 6.855 -2.531 1.00 89.19 108 THR A O 1
ATOM 845 N N . GLN A 1 109 ? -5.828 8.045 -1.086 1.00 88.31 109 GLN A N 1
ATOM 846 C CA . GLN A 1 109 ? -6.793 7.865 0.007 1.00 88.31 109 GLN A CA 1
ATOM 847 C C . GLN A 1 109 ? -8.201 8.366 -0.357 1.00 88.31 109 GLN A C 1
ATOM 849 O O . GLN A 1 109 ? -9.185 7.791 0.098 1.00 88.31 109 GLN A O 1
ATOM 854 N N . THR A 1 110 ? -8.299 9.397 -1.203 1.00 88.31 110 THR A N 1
ATOM 855 C CA . THR A 1 110 ? -9.570 9.899 -1.743 1.00 88.31 110 THR A CA 1
ATOM 856 C C . THR A 1 110 ? -10.223 8.883 -2.676 1.00 88.31 110 THR A C 1
ATOM 858 O O . THR A 1 110 ? -11.382 8.537 -2.476 1.00 88.31 110 THR A O 1
ATOM 861 N N . GLN A 1 111 ? -9.475 8.323 -3.630 1.00 83.06 111 GLN A N 1
ATOM 862 C CA . GLN A 1 111 ? -9.999 7.288 -4.531 1.00 83.06 111 GLN A CA 1
ATOM 863 C C . GLN A 1 111 ? -10.419 6.024 -3.766 1.00 83.06 111 GLN A C 1
ATOM 865 O O . GLN A 1 111 ? -11.425 5.400 -4.095 1.00 83.06 111 GLN A O 1
ATOM 870 N N . ILE A 1 112 ? -9.674 5.642 -2.723 1.00 84.31 112 ILE A N 1
ATOM 871 C CA . ILE A 1 112 ? -10.040 4.520 -1.845 1.00 84.31 112 ILE A CA 1
ATOM 872 C C . ILE A 1 112 ? -11.345 4.827 -1.110 1.00 84.31 112 ILE A C 1
ATOM 874 O O . ILE A 1 112 ? -12.234 3.980 -1.062 1.00 84.31 112 ILE A O 1
ATOM 878 N N . ALA A 1 113 ? -11.467 6.034 -0.559 1.00 87.00 113 ALA A N 1
ATOM 879 C CA . ALA A 1 113 ? -12.649 6.487 0.161 1.00 87.00 113 ALA A CA 1
ATOM 880 C C . ALA A 1 113 ? -13.905 6.446 -0.719 1.00 87.00 113 ALA A C 1
ATOM 882 O O . ALA A 1 113 ? -14.917 5.878 -0.308 1.00 87.00 113 ALA A O 1
ATOM 883 N N . GLU A 1 114 ? -13.806 6.941 -1.953 1.00 89.00 114 GLU A N 1
ATOM 884 C CA . GLU A 1 114 ? -14.863 6.846 -2.966 1.00 89.00 114 GLU A CA 1
ATOM 885 C C . GLU A 1 114 ? -15.215 5.386 -3.285 1.00 89.00 114 GLU A C 1
ATOM 887 O O . GLU A 1 114 ? -16.387 5.016 -3.325 1.00 89.00 114 GLU A O 1
ATOM 892 N N . ARG A 1 115 ? -14.199 4.531 -3.453 1.00 83.94 115 ARG A N 1
ATOM 893 C CA . ARG A 1 115 ? -14.357 3.118 -3.825 1.00 83.94 115 ARG A CA 1
ATOM 894 C C . ARG A 1 115 ? -15.081 2.281 -2.772 1.00 83.94 115 ARG A C 1
ATOM 896 O O . ARG A 1 115 ? -15.785 1.343 -3.152 1.00 83.94 115 ARG A O 1
ATOM 903 N N . ILE A 1 116 ? -14.867 2.570 -1.487 1.00 85.56 116 ILE A N 1
ATOM 904 C CA . ILE A 1 116 ? -15.428 1.799 -0.362 1.00 85.56 116 ILE A CA 1
ATOM 905 C C . ILE A 1 116 ? -16.535 2.551 0.396 1.00 85.56 116 ILE A C 1
ATOM 907 O O . ILE A 1 116 ? -17.044 2.041 1.391 1.00 85.56 116 ILE A O 1
ATOM 911 N N . GLY A 1 117 ? -16.922 3.743 -0.070 1.00 91.12 117 GLY A N 1
ATOM 912 C CA . GLY A 1 117 ? -18.054 4.506 0.463 1.00 91.12 117 GLY A CA 1
ATOM 913 C C . GLY A 1 117 ? -17.817 5.130 1.842 1.00 91.12 117 GLY A C 1
ATOM 914 O O . GLY A 1 117 ? -18.739 5.187 2.653 1.00 91.12 117 GLY A O 1
ATOM 915 N N . VAL A 1 118 ? -16.595 5.586 2.131 1.00 93.00 118 VAL A N 1
ATOM 916 C CA . VAL A 1 118 ? -16.234 6.236 3.408 1.00 93.00 118 VAL A CA 1
ATOM 917 C C . VAL A 1 118 ? -15.572 7.594 3.171 1.00 93.00 118 VAL A C 1
ATOM 919 O O . VAL A 1 118 ? -15.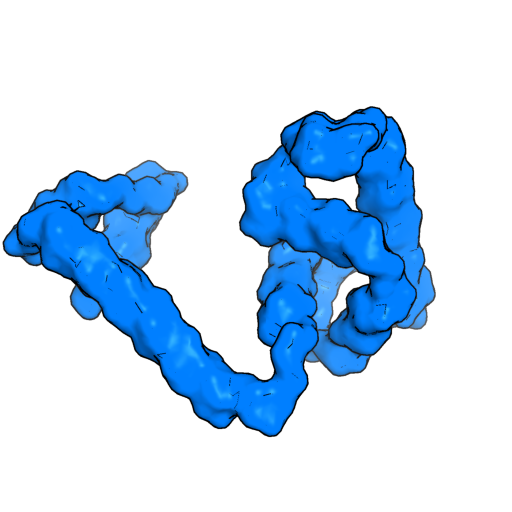387 8.015 2.036 1.00 93.00 118 VAL A O 1
ATOM 922 N N . SER A 1 119 ? -15.197 8.308 4.237 1.00 94.88 119 SER A N 1
ATOM 923 C CA . SER A 1 119 ? -14.426 9.553 4.104 1.00 94.88 119 SER A CA 1
ATOM 924 C C . SER A 1 119 ? -12.925 9.292 3.919 1.00 94.88 119 SER A C 1
ATOM 926 O O . SER A 1 119 ? -12.372 8.354 4.497 1.00 94.88 119 SER A O 1
ATOM 928 N N . GLN A 1 120 ? -12.226 10.174 3.194 1.00 94.19 120 GLN A N 1
ATOM 929 C CA . GLN A 1 120 ? -10.759 10.124 3.073 1.00 94.19 120 GLN A CA 1
ATOM 930 C C . GLN A 1 120 ? -10.071 10.160 4.446 1.00 94.19 120 GLN A C 1
ATOM 932 O O . GLN A 1 120 ? -9.097 9.447 4.675 1.00 94.19 120 GLN A O 1
ATOM 937 N N . MET A 1 121 ? -10.622 10.915 5.396 1.00 95.12 121 MET A N 1
ATOM 938 C CA . MET A 1 121 ? -10.107 10.984 6.762 1.00 95.12 121 MET A CA 1
ATOM 939 C C . MET A 1 121 ? -10.245 9.651 7.512 1.00 95.12 121 MET A C 1
ATOM 941 O O . MET A 1 121 ? -9.378 9.301 8.312 1.00 95.12 121 MET A O 1
ATOM 945 N N . GLN A 1 122 ? -11.297 8.875 7.236 1.00 93.31 122 GLN A N 1
ATOM 946 C CA . GLN A 1 122 ? -11.439 7.519 7.764 1.00 93.31 122 GLN A CA 1
ATOM 947 C C . GLN A 1 122 ? -10.406 6.570 7.148 1.00 93.31 122 GLN A C 1
ATOM 949 O O . GLN A 1 122 ? -9.777 5.821 7.890 1.00 93.31 122 GLN A O 1
ATOM 954 N N . VAL A 1 123 ? -10.164 6.647 5.834 1.00 93.56 123 VAL A N 1
ATOM 955 C CA . VAL A 1 123 ? -9.094 5.877 5.168 1.00 93.56 123 VAL A CA 1
ATOM 956 C C . VAL A 1 123 ? -7.721 6.221 5.748 1.00 93.56 123 VAL A C 1
ATOM 958 O O . VAL A 1 123 ? -6.947 5.322 6.062 1.00 93.56 123 VAL A O 1
ATOM 961 N N . SER A 1 124 ? -7.441 7.511 5.948 1.00 92.31 124 SER A N 1
ATOM 962 C CA . SER A 1 124 ? -6.206 7.992 6.576 1.00 92.31 124 SER A CA 1
ATOM 963 C C . SER A 1 124 ? -6.011 7.390 7.970 1.00 92.31 124 SER A C 1
ATOM 965 O O . SER A 1 124 ? -4.979 6.781 8.245 1.00 92.31 124 SER A O 1
ATOM 967 N N . ARG A 1 125 ? -7.042 7.458 8.826 1.00 93.56 125 ARG A N 1
ATOM 968 C CA . ARG A 1 125 ? -7.006 6.864 10.173 1.00 93.56 125 ARG A CA 1
ATOM 969 C C . ARG A 1 125 ? -6.763 5.357 10.147 1.00 93.56 125 ARG A C 1
ATOM 971 O O . ARG A 1 125 ? -6.011 4.873 10.988 1.00 93.56 125 ARG A O 1
ATOM 978 N N . ILE A 1 126 ? -7.389 4.638 9.211 1.00 92.88 126 ILE A N 1
ATOM 979 C CA . ILE A 1 126 ? -7.176 3.196 9.032 1.00 92.88 126 ILE A CA 1
ATOM 980 C C . ILE A 1 126 ? -5.707 2.940 8.689 1.00 92.88 126 ILE A C 1
ATOM 982 O O . ILE A 1 126 ? -5.040 2.237 9.436 1.00 92.88 126 ILE A O 1
ATOM 986 N N . LEU A 1 127 ? -5.172 3.581 7.643 1.00 89.06 127 LEU A N 1
ATOM 987 C CA . LEU A 1 127 ? -3.775 3.405 7.230 1.00 89.06 127 LEU A CA 1
ATOM 988 C C . LEU A 1 127 ? -2.794 3.705 8.366 1.00 89.06 127 LEU A C 1
ATOM 990 O O . LEU A 1 127 ? -1.938 2.877 8.662 1.00 89.06 127 LEU A O 1
ATOM 994 N N . THR A 1 128 ? -2.932 4.850 9.038 1.00 89.44 128 THR A N 1
ATOM 995 C CA . THR A 1 128 ? -2.022 5.235 10.126 1.00 89.44 128 THR A CA 1
ATOM 996 C C . THR A 1 128 ? -2.066 4.241 11.282 1.00 89.44 128 THR A C 1
ATOM 998 O O . THR A 1 128 ? -1.015 3.836 11.772 1.00 89.44 128 THR A O 1
ATOM 1001 N N . ARG A 1 129 ? -3.264 3.824 11.715 1.00 91.06 129 ARG A N 1
ATOM 1002 C CA . ARG A 1 129 ? -3.413 2.854 12.807 1.00 91.06 129 ARG A CA 1
ATOM 1003 C C . ARG A 1 129 ? -2.838 1.494 12.423 1.00 91.06 129 ARG A C 1
ATOM 1005 O O . ARG A 1 129 ? -2.123 0.900 13.222 1.00 91.06 129 ARG A O 1
ATOM 1012 N N . THR A 1 130 ? -3.145 1.014 11.222 1.00 88.81 130 THR A N 1
ATOM 1013 C CA . THR A 1 130 ? -2.680 -0.286 10.741 1.00 88.81 130 THR A CA 1
ATOM 1014 C C . THR A 1 130 ? -1.160 -0.312 10.602 1.00 88.81 130 THR A C 1
ATOM 1016 O O . THR A 1 130 ? -0.533 -1.225 11.125 1.00 88.81 130 THR A O 1
ATOM 1019 N N . LEU A 1 131 ? -0.546 0.705 9.990 1.00 85.88 131 LEU A N 1
ATOM 1020 C CA . LEU A 1 131 ? 0.915 0.799 9.870 1.00 85.88 131 LEU A CA 1
ATOM 1021 C C . LEU A 1 131 ? 1.599 0.901 11.239 1.00 85.88 131 LEU A C 1
ATOM 1023 O O . LEU A 1 131 ? 2.592 0.220 11.480 1.00 85.88 131 LEU A O 1
ATOM 1027 N N . ALA A 1 132 ? 1.043 1.691 12.164 1.00 85.38 132 ALA A N 1
ATOM 1028 C CA . ALA A 1 132 ? 1.570 1.791 13.524 1.00 85.38 132 ALA A CA 1
ATOM 1029 C C . ALA A 1 132 ? 1.524 0.443 14.260 1.00 85.38 132 ALA A C 1
ATOM 1031 O O . ALA A 1 132 ? 2.509 0.063 14.886 1.00 85.38 132 ALA A O 1
ATOM 1032 N N . GLN A 1 133 ? 0.418 -0.298 14.139 1.00 85.06 133 GLN A N 1
ATOM 1033 C CA . GLN A 1 133 ? 0.273 -1.632 14.723 1.00 85.06 133 GLN A CA 1
ATOM 1034 C C . GLN A 1 133 ? 1.248 -2.642 14.108 1.00 85.06 133 GLN A C 1
ATOM 1036 O O . GLN A 1 133 ? 1.781 -3.488 14.821 1.00 85.06 133 GLN A O 1
ATOM 1041 N N . LEU A 1 134 ? 1.454 -2.589 12.789 1.00 81.06 134 LEU A N 1
ATOM 1042 C CA . LEU A 1 134 ? 2.407 -3.465 12.110 1.00 81.06 134 LEU A CA 1
ATOM 1043 C C . LEU A 1 134 ? 3.843 -3.185 12.570 1.00 81.06 134 LEU A C 1
ATOM 1045 O O . LEU A 1 134 ? 4.580 -4.135 12.799 1.00 81.06 134 LEU A O 1
ATOM 1049 N N . ARG A 1 135 ? 4.203 -1.911 12.779 1.00 79.25 135 ARG A N 1
ATOM 1050 C CA . ARG A 1 135 ? 5.517 -1.510 13.298 1.00 79.25 135 ARG A CA 1
ATOM 1051 C C . ARG A 1 135 ? 5.729 -1.927 14.755 1.00 79.25 135 ARG A C 1
ATOM 1053 O O . ARG A 1 135 ? 6.737 -2.542 15.059 1.00 79.25 135 ARG A O 1
ATOM 1060 N N . GLU A 1 136 ? 4.764 -1.661 15.637 1.00 81.69 136 GLU A N 1
ATOM 1061 C CA . GLU A 1 136 ? 4.861 -2.009 17.069 1.00 81.69 136 GLU A CA 1
ATOM 1062 C C . GL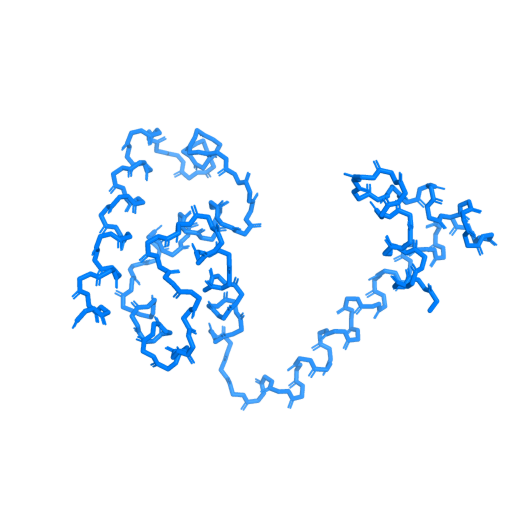U A 1 136 ? 5.031 -3.514 17.306 1.00 81.69 136 GLU A C 1
ATOM 1064 O O . GLU A 1 136 ? 5.671 -3.921 18.264 1.00 81.69 136 GLU A O 1
ATOM 1069 N N . LYS A 1 137 ? 4.436 -4.348 16.451 1.00 74.12 137 LYS A N 1
ATOM 1070 C CA . LYS A 1 137 ? 4.546 -5.808 16.558 1.00 74.12 137 LYS A CA 1
ATOM 1071 C C . LYS A 1 137 ? 5.785 -6.383 15.866 1.00 74.12 137 LYS A C 1
ATOM 1073 O O . LYS A 1 137 ? 5.976 -7.598 15.920 1.00 74.12 137 LYS A O 1
ATOM 1078 N N . PHE A 1 138 ? 6.533 -5.546 15.153 1.00 66.69 138 PHE A N 1
ATOM 1079 C CA . PHE A 1 138 ? 7.761 -5.924 14.466 1.00 66.69 138 PHE A CA 1
ATOM 1080 C C . PHE A 1 138 ? 9.010 -5.641 15.314 1.00 66.69 138 PHE A C 1
ATOM 1082 O O . PHE A 1 138 ? 9.964 -6.411 15.218 1.00 66.69 138 PHE A O 1
ATOM 1089 N N . ASP A 1 139 ? 8.977 -4.583 16.134 1.00 58.00 139 ASP A N 1
ATOM 1090 C CA . ASP A 1 139 ? 9.968 -4.292 17.187 1.00 58.00 139 ASP A CA 1
ATOM 1091 C C . ASP A 1 139 ? 9.898 -5.303 18.354 1.00 58.00 139 ASP A C 1
ATOM 1093 O O . ASP A 1 139 ? 10.969 -5.629 18.922 1.00 58.00 139 ASP A O 1
#

Foldseek 3Di:
DLVVLQVVVCVVVVHGDDLVRSCVSVVHDSVVSVVVVVVVVVVVVVVVVVVVVDDPQLPLLVVLLQQCCVVDVLNPSCPPSVQLSVVLVVDDPLLVLLSCCVRVVVDQLCRSCVVVVHDSVVSVVSPVVSVVSSSVSVD

Secondary structure (DSSP, 8-state):
-HHHHHHHHHHHHSSPPPHHHHHHHHT--HHHHHHHHHHHHHHHHHHHHTT-SS-TTHHHHHHHHHHHHHH-TTS---S-HHHHHHHHTTS-HHHHHHHIIIIIS---HHHHHHHHTS-HHHHHHHHHHHHHHHHHTT-